Protein AF-U3B3B1-F1 (afdb_monomer_lite)

pLDDT: mean 90.08, std 6.88, range [51.81, 96.94]

Structure (mmCIF, N/CA/C/O backbone):
data_AF-U3B3B1-F1
#
_entry.id   AF-U3B3B1-F1
#
loop_
_atom_site.group_PDB
_atom_site.id
_atom_site.type_symbol
_atom_site.label_atom_id
_atom_site.label_alt_id
_atom_site.label_comp_id
_atom_site.label_asym_id
_atom_site.label_entity_id
_atom_site.label_seq_id
_atom_site.pdbx_PDB_ins_code
_atom_site.Cartn_x
_atom_site.Cartn_y
_atom_site.Cartn_z
_atom_site.occupancy
_atom_site.B_iso_or_equiv
_atom_site.auth_seq_id
_atom_site.auth_comp_id
_atom_site.auth_asym_id
_atom_site.auth_atom_id
_atom_site.pdbx_PDB_model_num
ATOM 1 N N . MET A 1 1 ? -13.652 -10.742 1.892 1.00 63.75 1 MET A N 1
ATOM 2 C CA . MET A 1 1 ? -12.172 -10.882 1.800 1.00 63.75 1 MET A CA 1
ATOM 3 C C . MET A 1 1 ? -11.832 -11.698 3.019 1.00 63.75 1 MET A C 1
ATOM 5 O O . MET A 1 1 ? -12.066 -11.173 4.091 1.00 63.75 1 MET A O 1
ATOM 9 N N . ALA A 1 2 ? -11.327 -12.929 2.901 1.00 85.25 2 ALA A N 1
ATOM 10 C CA . ALA A 1 2 ? -11.305 -13.843 4.053 1.00 85.25 2 ALA A CA 1
ATOM 11 C C . ALA A 1 2 ? -10.675 -13.238 5.327 1.00 85.25 2 ALA A C 1
ATOM 13 O O . ALA A 1 2 ? -11.168 -13.475 6.418 1.00 85.25 2 ALA A O 1
ATOM 14 N N . VAL A 1 3 ? -9.639 -12.400 5.194 1.00 90.12 3 VAL A N 1
ATOM 15 C CA . VAL A 1 3 ? -9.027 -11.702 6.339 1.00 90.12 3 VAL A CA 1
ATOM 16 C C . VAL A 1 3 ? -9.934 -10.615 6.925 1.00 90.12 3 VAL A C 1
ATOM 18 O O . VAL A 1 3 ? -10.060 -10.545 8.139 1.00 90.12 3 VAL A O 1
ATOM 21 N N . VAL A 1 4 ? -10.585 -9.801 6.085 1.00 91.44 4 VAL A N 1
ATOM 22 C CA . VAL A 1 4 ? -11.518 -8.746 6.526 1.00 91.44 4 VAL A CA 1
ATOM 23 C C . VAL A 1 4 ? -12.700 -9.358 7.274 1.00 91.44 4 VAL A C 1
ATOM 25 O O . VAL A 1 4 ? -13.053 -8.912 8.359 1.00 91.44 4 VAL A O 1
ATOM 28 N N . ASP A 1 5 ? -13.236 -10.449 6.733 1.00 90.94 5 ASP A N 1
ATOM 29 C CA . ASP A 1 5 ? -14.366 -11.160 7.325 1.00 90.94 5 ASP A CA 1
ATOM 30 C C . ASP A 1 5 ? -13.972 -11.747 8.699 1.00 90.94 5 ASP A C 1
ATOM 32 O O . ASP A 1 5 ? -14.771 -11.743 9.628 1.00 90.94 5 ASP A O 1
ATOM 36 N N . VAL A 1 6 ? -12.724 -12.203 8.871 1.00 93.25 6 VAL A N 1
ATOM 37 C CA . VAL A 1 6 ? -12.213 -12.681 10.169 1.00 93.25 6 VAL A CA 1
ATOM 38 C C . VAL A 1 6 ? -12.065 -11.540 11.177 1.00 93.25 6 VAL A C 1
ATOM 40 O O . VAL A 1 6 ? -12.525 -11.683 12.309 1.00 93.25 6 VAL A O 1
ATOM 43 N N . ILE A 1 7 ? -11.451 -10.414 10.799 1.00 94.31 7 ILE A N 1
ATOM 44 C CA . ILE A 1 7 ? -11.231 -9.290 11.732 1.00 94.31 7 ILE A CA 1
ATOM 45 C C . ILE A 1 7 ? -12.530 -8.568 12.115 1.00 94.31 7 ILE A C 1
ATOM 47 O O . ILE A 1 7 ? -12.587 -7.964 13.176 1.00 94.31 7 ILE A O 1
ATOM 51 N N . GLU A 1 8 ? -13.588 -8.649 11.303 1.00 92.56 8 GLU A N 1
ATOM 52 C CA . GLU A 1 8 ? -14.909 -8.119 11.678 1.00 92.56 8 GLU A CA 1
ATOM 53 C C . GLU A 1 8 ? -15.599 -8.938 12.784 1.00 92.56 8 GLU A C 1
ATOM 55 O O . GLU A 1 8 ? -16.464 -8.414 13.482 1.00 92.56 8 GLU A O 1
ATOM 60 N N . HIS A 1 9 ? -15.230 -10.211 12.958 1.00 92.94 9 HIS A N 1
ATOM 61 C CA . HIS A 1 9 ? -15.908 -11.142 13.870 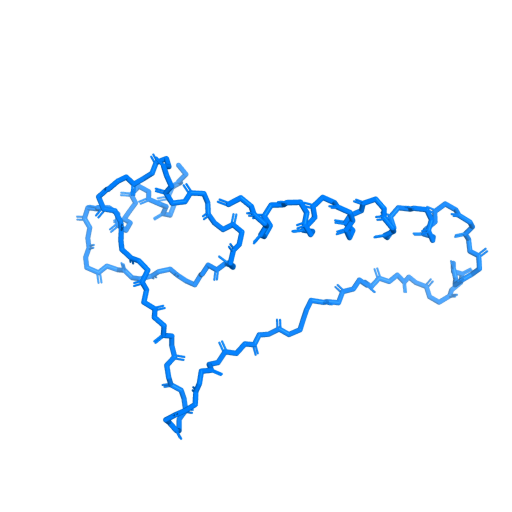1.00 92.94 9 HIS A CA 1
ATOM 62 C C . HIS A 1 9 ? -15.007 -11.654 15.006 1.00 92.94 9 HIS A C 1
ATOM 64 O O . HIS A 1 9 ? -15.403 -12.554 15.749 1.00 92.94 9 HIS A O 1
ATOM 70 N N . THR A 1 10 ? -13.789 -11.125 15.136 1.00 94.31 10 THR A N 1
ATOM 71 C CA . THR A 1 10 ? -12.795 -11.556 16.130 1.00 94.31 10 THR A CA 1
ATOM 72 C C . THR A 1 10 ? -11.980 -10.367 16.633 1.00 94.31 10 THR A C 1
ATOM 74 O O . THR A 1 10 ? -11.988 -9.305 16.025 1.00 94.31 10 THR A O 1
ATOM 77 N N . ASP A 1 11 ? -11.206 -10.559 17.702 1.00 92.81 11 ASP A N 1
ATOM 78 C CA . ASP A 1 11 ? -10.306 -9.531 18.251 1.00 92.81 11 ASP A CA 1
ATOM 79 C C . ASP A 1 11 ? -8.966 -9.422 17.488 1.00 92.81 11 ASP A C 1
ATOM 81 O O . ASP A 1 11 ? -7.933 -9.044 18.049 1.00 92.81 11 ASP A O 1
ATOM 85 N N . PHE A 1 12 ? -8.937 -9.817 16.213 1.00 93.62 12 PHE A N 1
ATOM 86 C CA . PHE A 1 12 ? -7.726 -9.770 15.396 1.00 93.62 12 PHE A CA 1
ATOM 87 C C . PHE A 1 12 ? -7.536 -8.407 14.735 1.00 93.62 12 PHE A C 1
ATOM 89 O O . PHE A 1 12 ? -8.479 -7.701 14.395 1.00 93.62 12 PHE A O 1
ATOM 96 N N . PHE A 1 13 ? -6.272 -8.066 14.499 1.00 91.81 13 PHE A N 1
ATOM 97 C CA . PHE A 1 13 ? -5.871 -6.878 13.758 1.00 91.81 13 PHE A CA 1
ATOM 98 C C . PHE A 1 13 ? -5.211 -7.276 12.440 1.00 91.81 13 PHE A C 1
ATOM 100 O O . PHE A 1 13 ? -4.556 -8.315 12.330 1.00 91.81 13 PHE A O 1
ATOM 107 N N . MET A 1 14 ? -5.358 -6.416 11.437 1.00 91.06 14 MET A N 1
ATOM 108 C CA . MET A 1 14 ? -4.721 -6.565 10.135 1.00 91.06 14 MET A CA 1
ATOM 109 C C . MET A 1 14 ? -3.905 -5.305 9.830 1.00 91.06 14 MET A C 1
ATOM 111 O O . MET A 1 14 ? -4.441 -4.203 9.956 1.00 91.06 14 MET A O 1
ATOM 115 N N . PRO A 1 15 ? -2.637 -5.430 9.395 1.00 89.44 15 PRO A N 1
ATOM 116 C CA . PRO A 1 15 ? -1.927 -4.302 8.816 1.00 89.44 15 PRO A CA 1
ATOM 117 C C . PRO A 1 15 ? -2.591 -3.920 7.493 1.00 89.44 15 PRO A C 1
ATOM 119 O O . PRO A 1 15 ? -2.818 -4.770 6.629 1.00 89.44 15 PRO A O 1
ATOM 122 N N . HIS A 1 16 ? -2.881 -2.640 7.323 1.00 89.69 16 HIS A N 1
ATOM 123 C CA . HIS A 1 16 ? -3.482 -2.115 6.108 1.00 89.69 16 HIS A CA 1
ATOM 124 C C . HIS A 1 16 ? -2.707 -0.889 5.624 1.00 89.69 16 HIS A C 1
ATOM 126 O O . HIS A 1 16 ? -2.008 -0.236 6.400 1.00 89.69 16 HIS A O 1
ATOM 132 N N . SER A 1 17 ? -2.809 -0.585 4.332 1.00 88.81 17 SER A N 1
ATOM 133 C CA . SER A 1 17 ? -2.323 0.687 3.796 1.00 88.81 17 SER A CA 1
ATOM 134 C C . SER A 1 17 ? -3.308 1.813 4.112 1.00 88.81 17 SER A C 1
ATOM 136 O O . SER A 1 17 ? -4.460 1.569 4.476 1.00 88.81 17 SER A O 1
ATOM 138 N N . ASP A 1 18 ? -2.870 3.051 3.921 1.00 86.69 18 ASP A N 1
ATOM 139 C CA . ASP A 1 18 ? -3.733 4.236 3.915 1.00 86.69 18 ASP A CA 1
ATOM 140 C C . ASP A 1 18 ? -4.762 4.235 2.765 1.00 86.69 18 ASP A C 1
ATOM 142 O O . ASP A 1 18 ? -5.684 5.034 2.783 1.00 86.69 18 ASP A O 1
ATOM 146 N N . LEU A 1 19 ? -4.663 3.285 1.824 1.00 89.31 19 LEU A N 1
ATOM 147 C CA . LEU A 1 19 ? -5.613 3.059 0.723 1.00 89.31 19 LEU A CA 1
ATOM 148 C C . LEU A 1 19 ? -6.705 2.021 1.043 1.00 89.31 19 LEU A C 1
ATOM 150 O O . LEU A 1 19 ? -7.420 1.567 0.148 1.00 89.31 19 LEU A O 1
ATOM 154 N N . PHE A 1 20 ? -6.793 1.533 2.283 1.00 89.94 20 PHE A N 1
ATOM 155 C CA . PHE A 1 20 ? -7.806 0.536 2.626 1.00 89.94 20 PHE A CA 1
ATOM 156 C C . PHE A 1 20 ? -9.210 1.174 2.618 1.00 89.94 20 PHE A C 1
ATOM 158 O O . PHE A 1 20 ? -9.420 2.172 3.308 1.00 89.94 20 PHE A O 1
ATOM 165 N N . PRO A 1 21 ? -10.198 0.612 1.891 1.00 89.25 21 PRO A N 1
ATOM 166 C CA . PRO A 1 21 ? -11.480 1.273 1.651 1.00 89.25 21 PRO A CA 1
ATOM 167 C C . PRO A 1 21 ? -12.433 1.118 2.846 1.00 89.25 21 PRO A C 1
ATOM 169 O O . PRO A 1 21 ? -13.432 0.398 2.787 1.00 89.25 21 PRO A O 1
ATOM 172 N N . LEU A 1 22 ? -12.126 1.803 3.947 1.00 89.12 22 LEU A N 1
ATOM 173 C CA . LEU A 1 22 ? -12.847 1.722 5.226 1.00 89.12 22 LEU A CA 1
ATOM 174 C C . LEU A 1 22 ? -14.330 2.060 5.111 1.00 89.12 22 LEU A C 1
ATOM 176 O O . LEU A 1 22 ? -15.146 1.488 5.825 1.00 89.12 22 LEU A O 1
ATOM 180 N N . HIS A 1 23 ? -14.693 2.938 4.174 1.00 89.19 23 HIS A N 1
ATOM 181 C CA . HIS A 1 23 ? -16.085 3.294 3.900 1.00 89.19 23 HIS A CA 1
ATOM 182 C C . HIS A 1 23 ? -16.954 2.075 3.532 1.00 89.19 23 HIS A C 1
ATOM 184 O O . HIS A 1 23 ? -18.174 2.119 3.680 1.00 89.19 23 HIS A O 1
ATOM 190 N N . ARG A 1 24 ? -16.343 0.971 3.075 1.00 90.81 24 ARG A N 1
ATOM 191 C CA . ARG A 1 24 ? -17.029 -0.292 2.752 1.00 90.81 24 ARG A CA 1
ATOM 192 C C . ARG A 1 24 ? -17.201 -1.220 3.956 1.00 90.81 24 ARG A C 1
ATOM 194 O O . ARG A 1 24 ? -17.954 -2.183 3.846 1.00 90.81 24 ARG A O 1
ATOM 201 N N . PHE A 1 25 ? -16.518 -0.942 5.065 1.00 92.00 25 PHE A N 1
ATOM 202 C CA . PHE A 1 25 ? -16.451 -1.787 6.260 1.00 92.00 25 PHE A CA 1
ATOM 203 C C . PHE A 1 25 ? -16.740 -0.945 7.515 1.00 92.00 25 PHE A C 1
ATOM 205 O O . PHE A 1 25 ? -15.839 -0.676 8.309 1.00 92.00 25 PHE A O 1
ATOM 212 N N . PRO A 1 26 ? -17.996 -0.497 7.710 1.00 91.06 26 PRO A N 1
ATOM 213 C CA . PRO A 1 26 ? -18.353 0.475 8.751 1.00 91.06 26 PRO A CA 1
ATOM 214 C C . PRO A 1 26 ? -18.155 -0.038 10.185 1.00 91.06 26 PRO A C 1
ATOM 216 O O . PRO A 1 26 ? -18.139 0.755 11.122 1.00 91.06 26 PRO A O 1
ATOM 219 N N . ASN A 1 27 ? -18.014 -1.354 10.361 1.00 92.19 27 ASN A N 1
ATOM 220 C CA . ASN A 1 27 ? -17.771 -1.980 11.659 1.00 92.19 27 ASN A CA 1
ATOM 221 C C . ASN A 1 27 ? -16.279 -2.023 12.027 1.00 92.19 27 ASN A C 1
ATOM 223 O O . ASN A 1 27 ? -15.942 -2.362 13.160 1.00 92.19 27 ASN A O 1
ATOM 227 N N . LEU A 1 28 ? -15.385 -1.688 11.091 1.00 92.31 28 LEU A N 1
ATOM 228 C CA . LEU A 1 28 ? -13.948 -1.661 11.324 1.00 92.31 28 LEU A CA 1
ATOM 229 C C . LEU A 1 28 ? -13.469 -0.270 11.721 1.00 92.31 28 LEU A C 1
ATOM 231 O O . LEU A 1 28 ? -13.985 0.756 11.280 1.00 92.31 28 LEU A O 1
ATOM 235 N N . LYS A 1 29 ? -12.420 -0.246 12.544 1.00 90.56 29 LYS A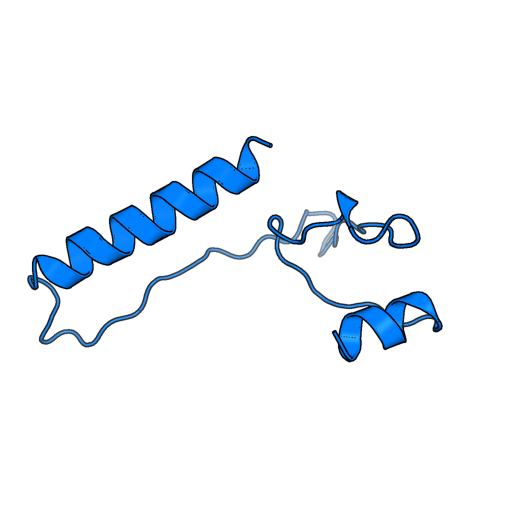 N 1
ATOM 236 C CA . LYS A 1 29 ? -11.771 0.982 12.998 1.00 90.56 29 LYS A CA 1
ATOM 237 C C . LYS A 1 29 ? -10.274 0.933 12.722 1.00 90.56 29 LYS A C 1
ATOM 239 O O . LYS A 1 29 ? -9.608 -0.043 13.052 1.00 90.56 29 LYS A O 1
ATOM 244 N N . VAL A 1 30 ? -9.750 2.027 12.174 1.00 91.00 30 VAL A N 1
ATOM 245 C CA . VAL A 1 30 ? -8.308 2.222 11.982 1.00 91.00 30 VAL A CA 1
ATOM 246 C C . VAL A 1 30 ? -7.625 2.482 13.312 1.00 91.00 30 VAL A C 1
ATOM 248 O O . VAL A 1 30 ? -8.124 3.237 14.152 1.00 91.00 30 VAL A O 1
ATOM 251 N N . MET A 1 31 ? -6.442 1.901 13.466 1.00 89.31 31 MET A N 1
ATOM 252 C CA . MET A 1 31 ? -5.521 2.216 14.548 1.00 89.31 31 MET A CA 1
ATOM 253 C C . MET A 1 31 ? -4.250 2.817 13.961 1.00 89.31 31 MET A C 1
ATOM 255 O O . MET A 1 31 ? -3.678 2.252 13.033 1.00 89.31 31 MET A O 1
ATOM 259 N N . THR A 1 32 ? -3.789 3.932 14.525 1.00 89.38 32 THR A N 1
ATOM 260 C CA . THR A 1 32 ? -2.486 4.509 14.182 1.00 89.38 32 THR A CA 1
ATOM 261 C C . THR A 1 32 ? -1.394 3.757 14.949 1.00 89.38 32 THR A C 1
ATOM 263 O O . THR A 1 32 ? -1.359 3.845 16.181 1.00 89.38 32 THR A O 1
ATOM 266 N N . PRO A 1 33 ? -0.512 2.994 14.277 1.00 86.81 33 PRO A N 1
ATOM 267 C CA . PRO A 1 33 ? 0.552 2.273 14.959 1.00 86.81 33 PRO A CA 1
ATOM 268 C C . PRO A 1 33 ? 1.621 3.255 15.446 1.00 86.81 33 PRO A C 1
ATOM 270 O O . PRO A 1 33 ? 2.213 3.987 14.652 1.00 86.81 33 PRO A O 1
ATOM 273 N N . LEU A 1 34 ? 1.891 3.243 16.754 1.00 91.56 34 LEU A N 1
ATOM 274 C CA . LEU A 1 34 ? 2.966 4.024 17.362 1.00 91.56 34 LEU A CA 1
ATOM 275 C C . LEU A 1 34 ? 4.134 3.108 17.737 1.00 91.56 34 LEU A C 1
ATOM 277 O O . LEU A 1 34 ? 3.985 2.219 18.577 1.00 91.56 34 LEU A O 1
ATOM 281 N N . VAL A 1 35 ? 5.312 3.359 17.168 1.00 88.81 35 VAL A N 1
ATOM 282 C CA . VAL A 1 35 ? 6.572 2.701 17.541 1.00 88.81 35 VAL A CA 1
ATOM 283 C C . VAL A 1 35 ? 7.483 3.770 18.126 1.00 88.81 35 VAL A C 1
ATOM 285 O O . VAL A 1 35 ? 7.726 4.791 17.500 1.00 88.81 35 VAL A O 1
ATOM 288 N N . ASN A 1 36 ? 7.950 3.581 19.362 1.00 92.69 36 ASN A N 1
ATOM 289 C CA . ASN A 1 36 ? 8.734 4.594 20.085 1.00 92.69 36 ASN A CA 1
ATOM 290 C C . ASN A 1 36 ? 8.050 5.975 20.186 1.00 92.69 36 ASN A C 1
ATOM 292 O O . ASN A 1 36 ? 8.728 6.993 20.250 1.00 92.69 36 ASN A O 1
ATOM 296 N N . LYS A 1 37 ? 6.709 5.996 20.275 1.00 92.81 37 LYS A N 1
ATOM 297 C CA . LYS A 1 37 ? 5.856 7.207 20.284 1.00 92.81 37 LYS A CA 1
ATOM 298 C C . LYS A 1 37 ? 5.803 7.971 18.954 1.00 92.81 37 LYS A C 1
ATOM 300 O O . LYS A 1 37 ? 5.281 9.081 18.933 1.00 92.81 37 LYS A O 1
ATOM 305 N N . GLU A 1 38 ? 6.280 7.375 17.868 1.00 92.44 38 GLU A N 1
ATOM 306 C CA . GLU A 1 38 ? 6.202 7.942 16.523 1.00 92.44 38 GLU A CA 1
ATOM 307 C C . GLU A 1 38 ? 5.280 7.099 15.644 1.00 92.44 38 GLU A C 1
ATOM 309 O O . GLU A 1 38 ? 5.211 5.876 15.790 1.00 92.44 38 GLU A O 1
ATOM 314 N N . GLU A 1 39 ? 4.555 7.758 14.741 1.00 90.50 39 GLU A N 1
ATOM 315 C CA . GLU A 1 39 ? 3.725 7.066 13.758 1.00 90.50 39 GLU A CA 1
ATOM 316 C C . GLU A 1 39 ? 4.602 6.246 12.816 1.00 90.50 39 GLU A C 1
ATOM 318 O O . GLU A 1 39 ? 5.538 6.754 12.192 1.00 90.50 39 GLU A O 1
ATOM 323 N N . MET A 1 40 ? 4.290 4.959 12.701 1.00 87.00 40 MET A N 1
ATOM 324 C CA . MET A 1 40 ? 5.009 4.078 11.796 1.00 87.00 40 MET A CA 1
ATOM 325 C C . MET A 1 40 ? 4.431 4.195 10.386 1.00 87.00 40 MET A C 1
ATOM 327 O O . MET A 1 40 ? 3.287 3.816 10.142 1.00 87.00 40 MET A O 1
ATOM 331 N N . THR A 1 41 ? 5.247 4.660 9.442 1.00 85.19 41 THR A N 1
ATOM 332 C CA . THR A 1 41 ? 4.916 4.681 8.012 1.00 85.19 41 THR A CA 1
ATOM 333 C C . THR A 1 41 ? 5.927 3.862 7.217 1.00 85.19 41 THR A C 1
ATOM 335 O O . THR A 1 41 ? 7.079 3.695 7.623 1.00 85.19 41 THR A O 1
ATOM 338 N N . PHE A 1 42 ? 5.491 3.325 6.079 1.00 86.69 42 PHE A N 1
ATOM 339 C CA . PHE A 1 42 ? 6.343 2.565 5.171 1.00 86.69 42 PHE A CA 1
ATOM 340 C C . PHE A 1 42 ? 6.369 3.235 3.804 1.00 86.69 42 PHE A C 1
ATOM 342 O O . PHE A 1 42 ? 5.325 3.544 3.233 1.00 86.69 42 PHE A O 1
ATOM 349 N N . THR A 1 43 ? 7.568 3.422 3.257 1.00 88.12 43 THR A N 1
ATOM 350 C CA . THR A 1 43 ? 7.732 3.921 1.891 1.00 88.12 43 THR A CA 1
ATOM 351 C C . THR A 1 43 ? 7.324 2.846 0.890 1.00 88.12 43 THR A C 1
ATOM 353 O O . THR A 1 43 ? 7.804 1.713 0.949 1.00 88.12 43 THR A O 1
ATOM 356 N N . LEU A 1 44 ? 6.476 3.215 -0.069 1.00 87.75 44 LEU A N 1
ATOM 357 C CA . LEU A 1 44 ? 6.142 2.357 -1.196 1.00 87.75 44 LEU A CA 1
ATOM 358 C C . LEU A 1 44 ? 7.236 2.437 -2.268 1.00 87.75 44 LEU A C 1
ATOM 360 O O . LEU A 1 44 ? 7.568 3.519 -2.755 1.00 87.75 44 LEU A O 1
ATOM 364 N N . PHE A 1 45 ? 7.762 1.281 -2.670 1.00 91.12 45 PHE A N 1
ATOM 365 C CA . PHE A 1 45 ? 8.769 1.164 -3.722 1.00 91.12 45 PHE A CA 1
ATOM 366 C C . PHE A 1 45 ? 8.216 0.402 -4.928 1.00 91.12 45 PHE A C 1
ATOM 368 O O . PHE A 1 45 ? 7.514 -0.597 -4.781 1.00 91.12 45 PHE A O 1
ATOM 375 N N . SER A 1 46 ? 8.586 0.849 -6.128 1.00 90.56 46 SER A N 1
ATOM 376 C CA . SER A 1 46 ? 8.360 0.120 -7.376 1.00 90.56 46 SER A CA 1
ATOM 377 C C . SER A 1 46 ? 9.669 -0.535 -7.807 1.00 90.56 46 SER A C 1
ATOM 379 O O . SER A 1 46 ? 10.669 0.153 -8.017 1.00 90.56 46 SER A O 1
ATOM 381 N N . TYR A 1 47 ? 9.680 -1.863 -7.918 1.00 93.12 47 TYR A N 1
ATOM 382 C CA . TYR A 1 47 ? 10.870 -2.626 -8.292 1.00 93.12 47 TYR A CA 1
ATOM 383 C C . TYR A 1 47 ? 10.750 -3.162 -9.714 1.00 93.12 47 TYR A C 1
ATOM 385 O O . TYR A 1 47 ? 9.737 -3.741 -10.103 1.00 93.12 47 TYR A O 1
ATOM 393 N N . PHE A 1 48 ? 11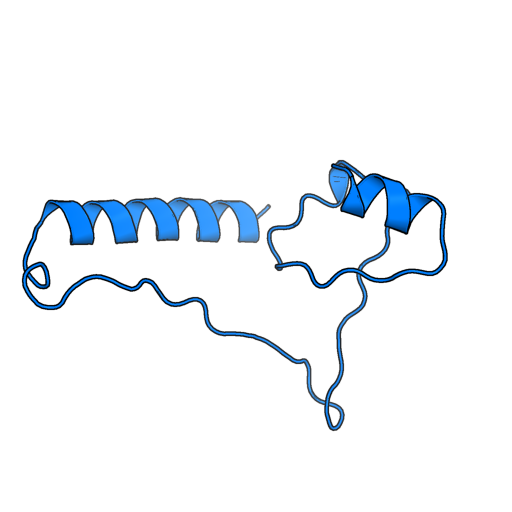.829 -3.028 -10.479 1.00 93.25 48 PHE A N 1
ATOM 394 C CA . PHE A 1 48 ? 11.957 -3.604 -11.810 1.00 93.25 48 PHE A CA 1
ATOM 395 C C . PHE A 1 48 ? 13.388 -4.084 -12.051 1.00 93.25 48 PHE A C 1
ATOM 397 O O . PHE A 1 48 ? 14.344 -3.630 -11.425 1.00 93.25 48 PHE A O 1
ATOM 404 N N . HIS A 1 49 ? 13.546 -5.021 -12.984 1.00 95.12 49 HIS A N 1
ATOM 405 C CA . HIS A 1 49 ? 14.864 -5.520 -13.359 1.00 95.12 49 HIS A CA 1
ATOM 406 C C . HIS A 1 49 ? 15.696 -4.410 -14.023 1.00 95.12 49 HIS A C 1
ATOM 408 O O . HIS A 1 49 ? 15.217 -3.762 -14.952 1.00 95.12 49 HIS A O 1
ATOM 414 N N . THR A 1 50 ? 16.964 -4.247 -13.627 1.00 93.94 50 THR A N 1
ATOM 415 C CA . THR A 1 50 ? 17.871 -3.170 -14.092 1.00 93.94 50 THR A CA 1
ATOM 416 C C . THR A 1 50 ? 17.973 -3.051 -15.613 1.00 93.94 50 THR A C 1
ATOM 418 O O . THR A 1 50 ? 18.010 -1.944 -16.137 1.00 93.94 50 THR A O 1
ATOM 421 N N . LYS A 1 51 ? 17.927 -4.179 -16.337 1.00 95.19 51 LYS A N 1
ATOM 422 C CA . LYS A 1 51 ? 17.847 -4.229 -17.816 1.00 95.19 51 LYS A CA 1
ATOM 423 C C . LYS A 1 51 ? 16.730 -3.367 -18.437 1.00 95.19 51 LYS A C 1
ATOM 425 O O . LYS A 1 51 ? 16.814 -3.036 -19.611 1.00 95.19 51 LYS A O 1
ATOM 430 N N . ASN A 1 52 ? 15.690 -3.036 -17.671 1.00 92.62 52 ASN A N 1
ATOM 431 C CA . ASN A 1 52 ? 14.533 -2.269 -18.121 1.00 92.62 52 ASN A CA 1
ATOM 432 C C . ASN A 1 52 ? 14.528 -0.822 -17.589 1.00 92.62 52 ASN A C 1
ATOM 434 O O . ASN A 1 52 ? 13.505 -0.153 -17.690 1.00 92.62 52 ASN A O 1
ATOM 438 N N . SER A 1 53 ? 15.630 -0.322 -17.022 1.00 86.44 53 SER A N 1
ATOM 439 C CA . SER A 1 53 ? 15.688 1.010 -16.392 1.00 86.44 53 SER A CA 1
ATOM 440 C C . SER A 1 53 ? 15.275 2.171 -17.295 1.00 86.44 53 SER A C 1
ATOM 442 O O . SER A 1 53 ? 14.730 3.155 -16.808 1.00 86.44 53 SER A O 1
ATOM 444 N N . ASN A 1 54 ? 15.475 2.029 -18.604 1.00 90.00 54 ASN A N 1
ATOM 445 C CA . ASN A 1 54 ? 15.105 3.032 -19.602 1.00 90.00 54 ASN A CA 1
ATOM 446 C C . ASN A 1 54 ? 13.891 2.618 -20.444 1.00 90.00 54 ASN A C 1
ATOM 448 O O . ASN A 1 54 ? 13.650 3.205 -21.496 1.00 90.00 54 ASN A O 1
ATOM 452 N N . ALA A 1 55 ? 13.149 1.584 -20.035 1.00 95.31 55 ALA A N 1
ATOM 453 C CA . ALA A 1 55 ? 11.978 1.129 -20.771 1.00 95.31 55 ALA A CA 1
ATOM 454 C C . ALA A 1 55 ? 10.841 2.160 -20.618 1.00 95.31 55 ALA A C 1
ATOM 456 O O . ALA A 1 55 ? 10.291 2.277 -19.519 1.00 95.31 55 ALA A O 1
ATOM 457 N N . PRO A 1 56 ? 10.411 2.858 -21.693 1.00 95.94 56 PRO A N 1
ATOM 458 C CA . PRO A 1 56 ? 9.394 3.910 -21.583 1.00 95.94 56 PRO A CA 1
ATOM 459 C C . PRO A 1 56 ? 8.064 3.397 -21.024 1.00 95.94 56 PRO A C 1
ATOM 461 O O . PRO A 1 56 ? 7.355 4.119 -20.327 1.00 95.94 56 PRO A O 1
ATOM 464 N N . LEU A 1 57 ? 7.753 2.125 -21.293 1.00 95.62 57 LEU A N 1
ATOM 465 C CA . LEU A 1 57 ? 6.584 1.443 -20.751 1.00 95.62 57 LEU A CA 1
ATOM 466 C C . LEU A 1 57 ? 6.614 1.373 -19.219 1.00 95.62 57 LEU A C 1
ATOM 468 O O . LEU A 1 57 ? 5.589 1.618 -18.593 1.00 95.62 57 LEU A O 1
ATOM 472 N N . LEU A 1 58 ? 7.768 1.068 -18.612 1.00 95.00 58 LEU A N 1
ATOM 473 C CA . LEU A 1 58 ? 7.874 1.005 -17.153 1.00 95.00 58 LEU A CA 1
ATOM 474 C C . LEU A 1 58 ? 7.724 2.390 -16.529 1.00 95.00 58 LEU A C 1
ATOM 476 O O . LEU A 1 58 ? 6.980 2.532 -15.565 1.00 95.00 58 LEU A O 1
ATOM 480 N N . SER A 1 59 ? 8.344 3.417 -17.113 1.00 92.94 59 SER A N 1
ATOM 481 C CA . SER A 1 59 ? 8.186 4.800 -16.642 1.00 92.94 59 SER A CA 1
ATOM 482 C C . SER A 1 59 ? 6.748 5.304 -16.794 1.00 92.94 59 SER A C 1
ATOM 484 O O . SER A 1 59 ? 6.251 6.080 -15.976 1.00 92.94 59 SER A O 1
ATOM 486 N N . TRP A 1 60 ? 6.051 4.894 -17.856 1.00 95.75 60 TRP A N 1
ATOM 487 C CA . TRP A 1 60 ? 4.630 5.189 -18.012 1.00 95.75 60 TRP A CA 1
ATOM 488 C C . TRP A 1 60 ? 3.790 4.460 -16.959 1.00 95.75 60 TRP A C 1
ATOM 490 O O . TRP A 1 60 ? 2.968 5.105 -16.311 1.00 95.75 60 TRP A O 1
ATOM 500 N N . LEU A 1 61 ? 4.030 3.165 -16.741 1.00 95.88 61 LEU A N 1
ATOM 501 C CA . LEU A 1 61 ? 3.281 2.354 -15.782 1.00 95.88 61 LEU A CA 1
ATOM 502 C C . LEU A 1 61 ? 3.476 2.839 -14.341 1.00 95.88 61 LEU A C 1
ATOM 504 O O . LEU A 1 61 ? 2.492 3.010 -13.630 1.00 95.88 61 LEU A O 1
ATOM 508 N N . GLU A 1 62 ? 4.714 3.122 -13.926 1.00 94.75 62 GLU A N 1
ATOM 509 C CA . GLU A 1 62 ? 5.010 3.681 -12.599 1.00 94.75 62 GLU A CA 1
ATOM 510 C C . GLU A 1 62 ? 4.218 4.972 -12.363 1.00 94.75 62 GLU A C 1
ATOM 512 O O . GLU A 1 62 ? 3.608 5.157 -11.311 1.00 94.75 62 GLU A O 1
ATOM 517 N N . ARG A 1 63 ? 4.163 5.844 -13.375 1.00 95.00 63 ARG A N 1
ATOM 518 C CA . ARG A 1 63 ? 3.380 7.078 -13.315 1.00 95.00 63 ARG A CA 1
ATOM 519 C C . ARG A 1 63 ? 1.882 6.808 -13.206 1.00 95.00 63 ARG A C 1
ATOM 521 O O . ARG A 1 63 ? 1.232 7.504 -12.440 1.00 95.00 63 ARG A O 1
ATOM 528 N N . GLN A 1 64 ? 1.332 5.829 -13.929 1.00 96.94 64 GLN A N 1
ATOM 529 C CA . GLN A 1 64 ? -0.090 5.478 -13.794 1.00 96.94 64 GLN A CA 1
ATOM 530 C C . GLN A 1 64 ? -0.409 4.955 -12.391 1.00 96.94 64 GLN A C 1
ATOM 532 O O . GLN A 1 64 ? -1.371 5.408 -11.779 1.00 96.94 64 GLN A O 1
ATOM 537 N N . VAL A 1 65 ? 0.425 4.058 -11.857 1.00 94.56 65 VAL A N 1
ATOM 538 C CA . VAL A 1 65 ? 0.261 3.527 -10.495 1.00 94.56 65 VAL A CA 1
ATOM 539 C C . VAL A 1 65 ? 0.316 4.659 -9.471 1.00 94.56 65 VAL A C 1
ATOM 541 O O . VAL A 1 65 ? -0.554 4.746 -8.611 1.00 94.56 65 VAL A O 1
ATOM 544 N N . ARG A 1 66 ? 1.288 5.570 -9.600 1.00 93.81 66 ARG A N 1
ATOM 545 C CA . ARG A 1 66 ? 1.405 6.741 -8.724 1.00 93.81 66 ARG A CA 1
ATOM 546 C C . ARG A 1 66 ? 0.172 7.641 -8.803 1.00 93.81 66 ARG A C 1
ATOM 548 O O . ARG A 1 66 ? -0.311 8.066 -7.767 1.00 93.81 66 ARG A O 1
ATOM 555 N N . LEU A 1 67 ? -0.343 7.912 -10.005 1.00 95.12 67 LEU A N 1
ATOM 556 C CA . LEU A 1 67 ? -1.537 8.744 -10.183 1.00 95.12 67 LEU A CA 1
ATOM 557 C C . LEU A 1 67 ? -2.750 8.168 -9.448 1.00 95.12 67 LEU A C 1
ATOM 559 O O . LEU A 1 67 ? -3.423 8.915 -8.749 1.00 95.12 67 LEU A O 1
ATOM 563 N N . VAL A 1 68 ? -2.996 6.861 -9.571 1.00 93.19 68 VAL A N 1
ATOM 564 C CA . VAL A 1 68 ? -4.119 6.202 -8.885 1.00 93.19 68 VAL A CA 1
ATOM 565 C C . VAL A 1 68 ? -3.940 6.257 -7.368 1.00 93.19 68 VAL A C 1
ATOM 567 O O . VAL A 1 68 ? -4.876 6.595 -6.658 1.00 93.19 68 VAL A O 1
ATOM 570 N N . ILE A 1 69 ? -2.732 5.992 -6.864 1.00 92.12 69 ILE A N 1
ATOM 571 C CA . ILE A 1 69 ? -2.454 6.066 -5.422 1.00 92.12 69 ILE A CA 1
ATOM 572 C C . ILE A 1 69 ? -2.716 7.474 -4.877 1.00 92.12 69 ILE A C 1
ATOM 574 O O . ILE A 1 69 ? -3.337 7.607 -3.832 1.00 92.12 69 ILE A O 1
ATOM 578 N N . GLU A 1 70 ? -2.261 8.522 -5.567 1.00 90.50 70 GLU A N 1
ATOM 579 C CA . GLU A 1 70 ? -2.491 9.900 -5.112 1.00 90.50 70 GLU A CA 1
ATOM 580 C C . GLU A 1 70 ? -3.971 10.303 -5.186 1.00 90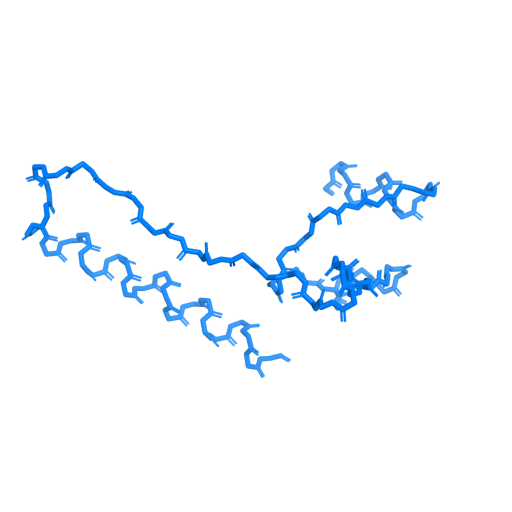.50 70 GLU A C 1
ATOM 582 O O . GLU A 1 70 ? -4.425 11.065 -4.341 1.00 90.50 70 GLU A O 1
ATOM 587 N N . GLN A 1 71 ? -4.737 9.788 -6.154 1.00 90.12 71 GLN A N 1
ATOM 588 C CA . GLN A 1 71 ? -6.185 10.023 -6.226 1.00 90.12 71 GLN A CA 1
ATOM 589 C C . GLN A 1 71 ? -6.908 9.437 -5.009 1.00 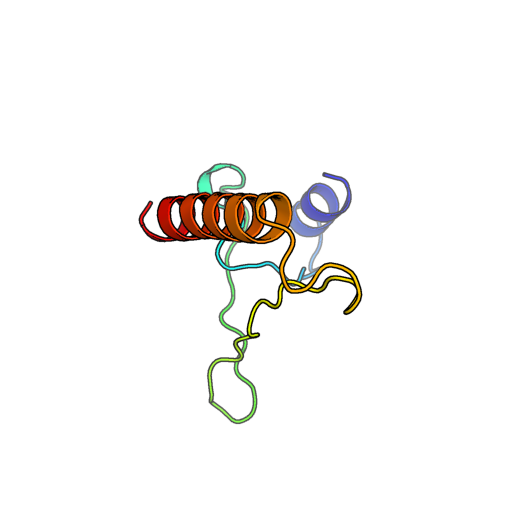90.12 71 GLN A C 1
ATOM 591 O O . GLN A 1 71 ? -7.651 10.149 -4.341 1.00 90.12 71 GLN A O 1
ATOM 596 N N . GLU A 1 72 ? -6.617 8.182 -4.673 1.00 85.88 72 GLU A N 1
ATOM 597 C CA . GLU A 1 72 ? -7.240 7.468 -3.551 1.00 85.88 72 GLU A CA 1
ATOM 598 C C . GLU A 1 72 ? -6.817 8.009 -2.170 1.00 85.88 72 GLU A C 1
ATOM 600 O O . GLU A 1 72 ? -7.458 7.703 -1.173 1.00 85.88 72 GLU A O 1
ATOM 605 N N . ARG A 1 73 ? -5.742 8.809 -2.078 1.00 80.19 73 ARG A N 1
ATOM 606 C CA . ARG A 1 73 ? -5.332 9.483 -0.826 1.00 80.19 73 ARG A CA 1
ATOM 607 C C . ARG A 1 73 ? -6.039 10.817 -0.582 1.00 80.19 73 ARG A C 1
ATOM 609 O O . ARG A 1 73 ? -5.940 11.347 0.523 1.00 80.19 73 ARG A O 1
ATOM 616 N N . ILE A 1 74 ? -6.641 11.409 -1.615 1.00 65.88 7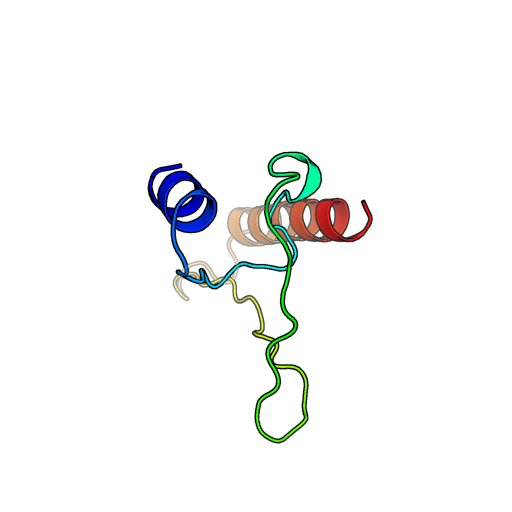4 ILE A N 1
ATOM 617 C CA . ILE A 1 74 ? -7.308 12.720 -1.538 1.00 65.88 74 ILE A CA 1
ATOM 618 C C . ILE A 1 74 ? -8.799 12.568 -1.190 1.00 65.88 74 ILE A C 1
ATOM 620 O O . ILE A 1 74 ? -9.385 13.510 -0.652 1.00 65.88 74 ILE A O 1
ATOM 624 N N . GLU A 1 75 ? -9.394 11.412 -1.494 1.00 51.81 75 GLU A N 1
ATOM 625 C CA . GLU A 1 75 ? -10.769 11.033 -1.121 1.00 51.81 75 GLU A CA 1
ATOM 626 C C . GLU A 1 75 ? -10.887 10.582 0.344 1.00 51.81 75 GLU A C 1
ATOM 628 O O . GLU A 1 75 ? -11.917 10.933 0.970 1.00 51.81 75 GLU A O 1
#

Secondary structure (DSSP, 8-state):
-HHHHHHHSSS------TT--GGG-TT------EETTEE----------GGGTT-HHHHHHHHHHHHHHHHHHH-

Organism: NCBI:txid1219080

Sequence (75 aa):
MAVVDVIEHTDFFMPHSDLFPLHRFPNLKVMTPLVNKEEMTFTLFSYFHTKNSNAPLLSWLERQVRLVIEQERIE

Radius of gyration: 16.73 Å; chains: 1; bounding box: 36×27×42 Å

Foldseek 3Di:
DVVLVDVLPDVDDDDDDLLDPCVVPVSDDDDQDADVNDGDDDDDDDDDDPVCVPPVVVVVVVVVVVVVVVVSNVD